Protein AF-A0A0K1F1B7-F1 (afdb_monomer_lite)

Secondary structure (DSSP, 8-state):
--HHHHHHHHHHHHHHHHHHHHHHHHHHHHH-SSTTTS-HHHHHHHHHHHHHHHHHHHHHT---S----

Structure (mmCIF, N/CA/C/O backbone):
data_AF-A0A0K1F1B7-F1
#
_entry.id   AF-A0A0K1F1B7-F1
#
loop_
_atom_site.group_PDB
_atom_site.id
_atom_site.type_symbol
_atom_site.label_atom_id
_atom_site.label_alt_id
_atom_site.label_comp_id
_atom_site.label_asym_id
_atom_site.label_entity_id
_atom_site.label_seq_id
_atom_site.pdbx_PDB_ins_code
_atom_site.Cartn_x
_atom_site.Cartn_y
_atom_site.Cartn_z
_atom_site.occupancy
_atom_site.B_iso_or_equiv
_atom_site.auth_seq_id
_atom_site.auth_comp_id
_atom_site.auth_asym_id
_atom_site.auth_atom_id
_atom_site.pdbx_PDB_model_num
ATOM 1 N N . MET A 1 1 ? -16.042 8.856 20.927 1.00 49.88 1 MET A N 1
ATOM 2 C CA . MET A 1 1 ? -15.527 8.337 19.643 1.00 49.88 1 MET A CA 1
ATOM 3 C C . MET A 1 1 ? -14.157 7.773 19.943 1.00 49.88 1 MET A C 1
ATOM 5 O O . MET A 1 1 ? -13.309 8.510 20.422 1.00 49.88 1 MET A O 1
ATOM 9 N N . ASP A 1 2 ? -14.013 6.463 19.818 1.00 55.75 2 ASP A 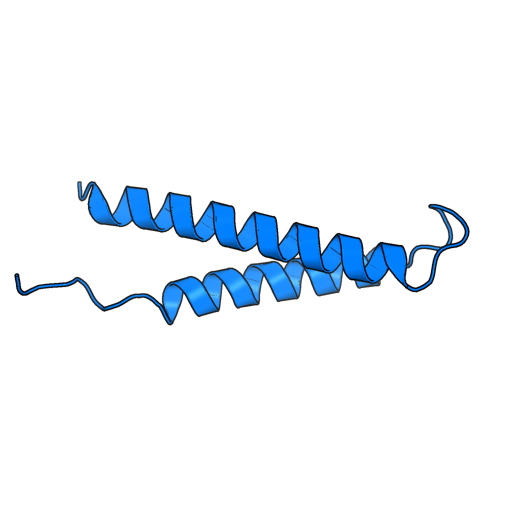N 1
ATOM 10 C CA . ASP A 1 2 ? -12.981 5.662 20.474 1.00 55.75 2 ASP A CA 1
ATOM 1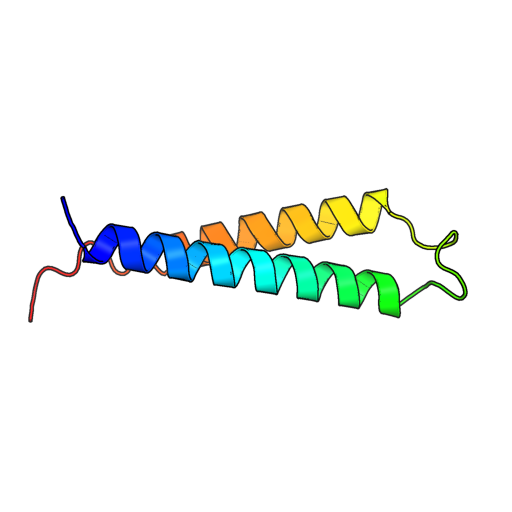1 C C . ASP A 1 2 ? -11.553 6.007 20.018 1.00 55.75 2 ASP A C 1
ATOM 13 O O . ASP A 1 2 ? -11.134 5.705 18.896 1.00 55.75 2 ASP A O 1
ATOM 17 N N . ASP A 1 3 ? -10.772 6.612 20.919 1.00 68.31 3 ASP A N 1
ATOM 18 C CA . ASP A 1 3 ? -9.367 6.983 20.691 1.00 68.31 3 ASP A CA 1
ATOM 19 C C . ASP A 1 3 ? -8.494 5.784 20.280 1.00 68.31 3 ASP A C 1
ATOM 21 O O . ASP A 1 3 ? -7.539 5.930 19.510 1.00 68.31 3 ASP A O 1
ATOM 25 N N . LYS A 1 4 ? -8.834 4.575 20.749 1.00 67.75 4 LYS A N 1
ATOM 26 C CA . LYS A 1 4 ? -8.121 3.332 20.413 1.00 67.75 4 LYS A CA 1
ATOM 27 C C . LYS A 1 4 ? -8.252 2.974 18.929 1.00 67.75 4 LYS A C 1
ATOM 29 O O . LYS A 1 4 ? -7.235 2.717 18.285 1.00 67.75 4 LYS A O 1
ATOM 34 N N . ALA A 1 5 ? -9.464 3.022 18.371 1.00 70.69 5 ALA A N 1
ATOM 35 C CA . ALA A 1 5 ? -9.709 2.681 16.968 1.00 70.69 5 ALA A CA 1
ATOM 36 C C . ALA A 1 5 ? -8.981 3.649 16.021 1.00 70.69 5 ALA A C 1
ATOM 38 O O . ALA A 1 5 ? -8.3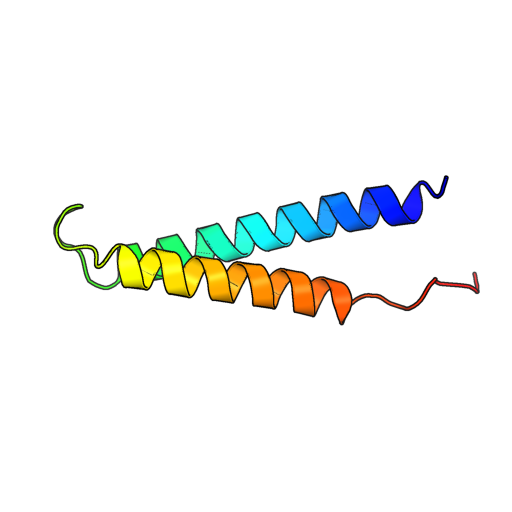32 3.228 15.065 1.00 70.69 5 ALA A O 1
ATOM 39 N N . THR A 1 6 ? -8.994 4.945 16.343 1.00 69.50 6 THR A N 1
ATOM 40 C CA . THR A 1 6 ? -8.283 5.972 15.564 1.00 69.50 6 THR A CA 1
ATOM 41 C C . THR A 1 6 ? -6.762 5.788 15.611 1.00 69.50 6 THR A C 1
ATOM 43 O O . THR A 1 6 ? -6.085 5.918 14.586 1.00 69.50 6 THR A O 1
ATOM 46 N N . ARG A 1 7 ? -6.200 5.462 16.784 1.00 77.25 7 ARG A N 1
ATOM 47 C CA . ARG A 1 7 ? -4.762 5.182 16.942 1.00 77.25 7 ARG A CA 1
ATOM 48 C C . ARG A 1 7 ? -4.335 3.933 16.177 1.00 77.25 7 ARG A C 1
ATOM 50 O O . ARG A 1 7 ? -3.306 3.966 15.502 1.00 77.25 7 ARG A O 1
ATOM 57 N N . TRP A 1 8 ? -5.137 2.873 16.234 1.00 77.06 8 TRP A N 1
ATOM 58 C CA . TRP A 1 8 ? -4.893 1.649 15.478 1.00 77.06 8 TRP A CA 1
ATOM 59 C C . TRP A 1 8 ? -4.929 1.907 13.971 1.00 77.06 8 TRP A C 1
ATOM 61 O O . TRP A 1 8 ? -3.988 1.537 13.275 1.00 77.06 8 TRP A O 1
ATOM 71 N N . LEU A 1 9 ? -5.936 2.634 13.473 1.00 73.81 9 LEU A N 1
ATOM 72 C CA . LEU A 1 9 ? -6.078 2.915 12.041 1.00 73.81 9 LEU A CA 1
ATOM 73 C C . LEU A 1 9 ? -4.882 3.715 11.501 1.00 73.81 9 LEU A C 1
ATOM 75 O O . LEU A 1 9 ? -4.376 3.438 10.414 1.00 73.81 9 LEU A O 1
ATOM 79 N N . ARG A 1 10 ? -4.375 4.673 12.292 1.00 74.25 10 ARG A N 1
ATOM 80 C CA . ARG A 1 10 ? -3.141 5.406 11.970 1.00 74.25 10 ARG A CA 1
ATOM 81 C C . ARG A 1 10 ? -1.919 4.488 11.941 1.00 74.25 10 ARG A C 1
ATOM 83 O O . ARG A 1 10 ? -1.128 4.573 11.006 1.00 74.25 10 ARG A O 1
ATOM 90 N N . ALA A 1 11 ? -1.757 3.610 12.929 1.00 79.62 11 ALA A N 1
ATOM 91 C CA . ALA A 1 11 ? -0.627 2.682 12.987 1.00 79.62 11 ALA A CA 1
ATOM 92 C C . ALA A 1 11 ? -0.654 1.652 11.839 1.00 79.62 11 ALA A C 1
ATOM 94 O O . ALA A 1 11 ? 0.377 1.392 11.215 1.00 79.62 11 ALA A O 1
ATOM 95 N N . ALA A 1 12 ? -1.837 1.122 11.524 1.00 79.19 12 ALA A N 1
ATOM 96 C CA . ALA A 1 12 ? -2.099 0.219 10.409 1.00 79.19 12 ALA A CA 1
ATOM 97 C C . ALA A 1 12 ? -1.769 0.874 9.062 1.00 79.19 12 ALA A C 1
ATOM 99 O O . ALA A 1 12 ? -1.038 0.304 8.254 1.00 79.19 12 ALA A O 1
ATOM 100 N N . GLY A 1 13 ? -2.236 2.109 8.847 1.00 77.81 13 GLY A N 1
ATOM 101 C CA . GLY A 1 13 ? -1.954 2.869 7.630 1.00 77.81 13 GLY A CA 1
ATOM 102 C C . GLY A 1 13 ? -0.461 3.145 7.435 1.00 77.81 13 GLY A C 1
ATOM 103 O O . GLY A 1 13 ? 0.066 2.961 6.339 1.00 77.81 13 GLY A O 1
ATOM 104 N N . VAL A 1 14 ? 0.253 3.512 8.506 1.00 81.88 14 VAL A N 1
ATOM 105 C CA . VAL A 1 14 ? 1.713 3.717 8.458 1.00 81.88 14 VAL A CA 1
ATOM 106 C C . VAL A 1 14 ? 2.447 2.415 8.129 1.00 81.88 14 VAL A C 1
ATOM 108 O O . VAL A 1 14 ? 3.382 2.423 7.326 1.00 81.88 14 VAL A O 1
ATOM 111 N N . ARG A 1 15 ? 2.018 1.283 8.703 1.00 80.75 15 ARG A N 1
ATOM 112 C CA . ARG A 1 15 ? 2.568 -0.040 8.376 1.00 80.75 15 ARG A CA 1
ATOM 113 C C . ARG A 1 15 ? 2.327 -0.404 6.917 1.00 80.75 15 ARG A C 1
ATOM 115 O O . ARG A 1 15 ? 3.283 -0.771 6.243 1.00 80.75 15 ARG A O 1
ATOM 122 N N . ALA A 1 16 ? 1.110 -0.219 6.415 1.00 78.56 16 ALA A N 1
ATOM 123 C CA . ALA A 1 16 ? 0.774 -0.498 5.025 1.00 78.56 16 ALA A CA 1
ATOM 124 C C . ALA A 1 16 ? 1.603 0.327 4.043 1.00 78.56 16 ALA A C 1
ATOM 126 O O . ALA A 1 16 ? 2.160 -0.228 3.096 1.00 78.56 16 ALA A O 1
ATOM 127 N N . LEU A 1 17 ? 1.769 1.624 4.311 1.00 80.62 17 LEU A N 1
ATOM 128 C CA . LEU A 1 17 ? 2.600 2.495 3.485 1.00 80.62 17 LEU A CA 1
ATOM 129 C C . LEU A 1 17 ? 4.076 2.076 3.518 1.00 80.62 17 LEU A C 1
ATOM 131 O O . LEU A 1 17 ? 4.730 2.028 2.477 1.00 80.62 17 LEU A O 1
ATOM 135 N N . LYS A 1 18 ? 4.599 1.722 4.699 1.00 83.06 18 LYS A N 1
ATOM 136 C CA . LYS A 1 18 ? 5.973 1.226 4.836 1.00 83.06 18 LYS A CA 1
ATOM 137 C C . LYS A 1 18 ? 6.171 -0.093 4.083 1.00 83.06 18 LYS A C 1
ATOM 139 O O . LYS A 1 18 ? 7.174 -0.238 3.391 1.00 83.06 18 LYS A O 1
ATOM 144 N N . THR A 1 19 ? 5.214 -1.018 4.158 1.00 85.38 19 THR A N 1
ATOM 145 C CA . THR A 1 19 ? 5.245 -2.286 3.416 1.00 85.38 19 THR A CA 1
ATOM 146 C C . THR A 1 19 ? 5.189 -2.055 1.904 1.00 85.38 19 THR A C 1
ATOM 148 O O . THR A 1 19 ? 5.974 -2.652 1.171 1.00 85.38 19 THR A O 1
ATOM 151 N N . ALA A 1 20 ? 4.333 -1.143 1.437 1.00 80.62 20 ALA A N 1
ATOM 152 C CA . ALA A 1 20 ? 4.251 -0.761 0.028 1.00 80.62 20 ALA A CA 1
ATOM 153 C C . ALA A 1 20 ? 5.578 -0.178 -0.482 1.00 80.62 20 ALA A C 1
ATOM 155 O O . ALA A 1 20 ? 6.070 -0.575 -1.537 1.00 80.62 20 ALA A O 1
ATOM 156 N N . ALA A 1 21 ? 6.197 0.711 0.302 1.00 81.62 21 ALA A N 1
ATOM 157 C CA . ALA A 1 21 ? 7.496 1.295 -0.017 1.00 81.62 21 ALA A CA 1
ATOM 158 C C . ALA A 1 21 ? 8.614 0.240 -0.041 1.00 81.62 21 ALA A C 1
ATOM 160 O O . ALA A 1 21 ? 9.441 0.245 -0.949 1.00 81.62 21 ALA A O 1
ATOM 161 N N . GLN A 1 22 ? 8.632 -0.695 0.915 1.00 78.00 22 GLN A N 1
ATOM 162 C CA . GLN A 1 22 ? 9.605 -1.792 0.932 1.00 78.00 22 GLN A CA 1
ATOM 163 C C . GLN A 1 22 ? 9.446 -2.730 -0.271 1.00 78.00 22 GLN A C 1
ATOM 165 O O . GLN A 1 22 ? 10.450 -3.108 -0.873 1.00 78.00 22 GLN A O 1
ATOM 170 N N . ALA A 1 23 ? 8.212 -3.050 -0.667 1.00 82.50 23 ALA A N 1
ATOM 171 C CA . ALA A 1 23 ? 7.943 -3.843 -1.865 1.00 82.50 23 ALA A CA 1
ATOM 172 C C . ALA A 1 23 ? 8.388 -3.116 -3.145 1.00 82.50 23 ALA A C 1
ATOM 174 O O . ALA A 1 23 ? 9.030 -3.718 -4.006 1.00 82.50 23 ALA A O 1
ATOM 175 N N . ALA A 1 24 ? 8.119 -1.810 -3.240 1.00 76.50 24 ALA A N 1
ATOM 176 C CA . ALA A 1 24 ? 8.570 -0.995 -4.362 1.00 76.50 24 ALA A CA 1
ATOM 177 C C . ALA A 1 24 ? 10.105 -0.951 -4.456 1.00 76.50 24 ALA A C 1
ATOM 179 O O . ALA A 1 24 ? 10.657 -1.180 -5.528 1.00 76.50 24 ALA A O 1
ATOM 180 N N . MET A 1 25 ? 10.804 -0.736 -3.334 1.00 77.94 25 MET A N 1
ATOM 181 C CA . MET A 1 25 ? 12.273 -0.748 -3.291 1.00 77.94 25 MET A CA 1
ATOM 182 C C . MET A 1 25 ? 12.860 -2.102 -3.712 1.00 77.94 25 MET A C 1
ATOM 184 O O . MET A 1 25 ? 13.841 -2.131 -4.452 1.00 77.94 25 MET A O 1
ATOM 188 N N . ALA A 1 26 ? 12.255 -3.218 -3.295 1.00 78.50 26 ALA A N 1
ATOM 189 C CA . ALA A 1 26 ? 12.713 -4.558 -3.666 1.00 78.50 26 ALA A CA 1
ATOM 190 C C . ALA A 1 26 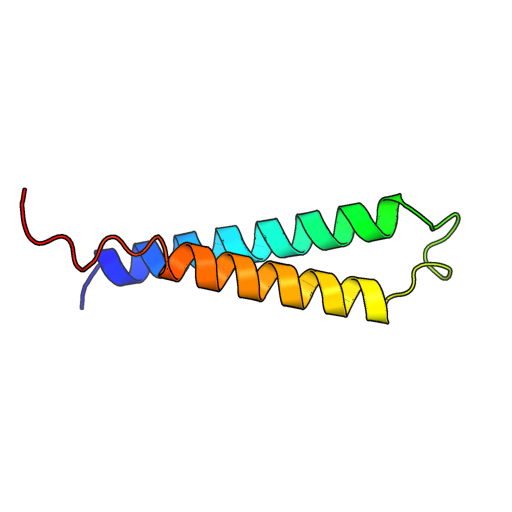? 12.592 -4.824 -5.179 1.00 78.50 26 ALA A C 1
ATOM 192 O O . ALA A 1 26 ? 13.474 -5.436 -5.781 1.00 78.50 26 ALA A O 1
ATOM 193 N N . LEU A 1 27 ? 11.528 -4.332 -5.815 1.00 72.00 27 LEU A N 1
ATOM 194 C CA . LEU A 1 27 ? 11.334 -4.483 -7.260 1.00 72.00 27 LEU A CA 1
ATOM 195 C C . LEU A 1 27 ? 12.182 -3.522 -8.090 1.00 72.00 27 LEU A C 1
ATOM 197 O O . LEU A 1 27 ? 12.631 -3.888 -9.170 1.00 72.00 27 LEU A O 1
ATOM 201 N N . ILE A 1 28 ? 12.448 -2.319 -7.581 1.00 72.75 28 ILE A N 1
ATOM 202 C CA . ILE A 1 28 ? 13.377 -1.381 -8.224 1.00 72.75 28 ILE A CA 1
ATOM 203 C C . ILE A 1 28 ? 14.815 -1.923 -8.157 1.00 72.75 28 ILE A C 1
ATOM 205 O O . ILE A 1 28 ? 15.549 -1.829 -9.135 1.00 72.75 28 ILE A O 1
ATOM 209 N N . GLY A 1 29 ? 15.210 -2.531 -7.032 1.00 66.38 29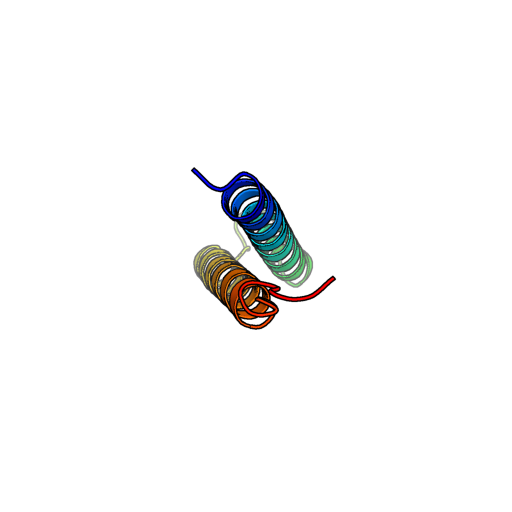 GLY A N 1
ATOM 210 C CA . GLY A 1 29 ? 16.576 -3.013 -6.805 1.00 66.38 29 GLY A CA 1
ATOM 211 C C . GLY A 1 29 ? 16.965 -4.298 -7.543 1.00 66.38 29 GLY A C 1
ATOM 212 O O . GLY A 1 29 ? 18.139 -4.653 -7.528 1.00 66.38 29 GLY A O 1
ATOM 213 N N . THR A 1 30 ? 16.018 -5.005 -8.168 1.00 64.06 30 THR A N 1
ATOM 214 C CA . THR A 1 30 ? 16.290 -6.314 -8.787 1.00 64.06 30 THR A CA 1
ATOM 215 C C . THR A 1 30 ? 16.699 -6.231 -10.257 1.00 64.06 30 THR A C 1
ATOM 217 O O . THR A 1 30 ? 17.590 -6.978 -10.643 1.00 64.06 30 THR A O 1
ATOM 220 N N . ASN A 1 31 ? 16.127 -5.325 -11.066 1.00 53.59 31 ASN A N 1
ATOM 221 C CA . ASN A 1 31 ? 16.235 -5.425 -12.535 1.00 53.59 31 ASN A CA 1
ATOM 222 C C . ASN A 1 31 ? 16.527 -4.119 -13.307 1.00 53.59 31 ASN A C 1
ATOM 224 O O . ASN A 1 31 ? 16.446 -4.127 -14.532 1.00 53.59 31 ASN A O 1
ATOM 228 N N . ALA A 1 32 ? 16.864 -3.002 -12.658 1.00 54.84 32 ALA A N 1
ATOM 229 C CA . ALA A 1 32 ? 16.976 -1.716 -13.353 1.00 54.84 32 ALA A CA 1
ATOM 230 C C . ALA A 1 32 ? 18.397 -1.134 -13.332 1.00 54.84 32 ALA A C 1
ATOM 232 O O . ALA A 1 32 ? 18.880 -0.681 -12.297 1.00 54.84 32 ALA A O 1
ATOM 233 N N . VAL A 1 33 ? 19.038 -1.087 -14.505 1.00 56.97 33 VAL A N 1
ATOM 234 C CA . VAL A 1 33 ? 20.259 -0.292 -14.748 1.00 56.97 33 VAL A CA 1
ATOM 235 C C . VAL A 1 33 ? 19.901 1.198 -14.941 1.00 56.97 33 VAL A C 1
ATOM 237 O O . VAL A 1 33 ? 20.748 2.069 -14.752 1.00 56.97 33 VAL A O 1
ATOM 240 N N . GLY A 1 34 ? 18.625 1.515 -15.214 1.00 59.53 34 GLY A N 1
ATOM 241 C CA . GLY A 1 34 ? 18.078 2.875 -15.264 1.00 59.53 34 GLY A CA 1
ATOM 242 C C . GLY A 1 34 ? 16.585 2.957 -14.904 1.00 59.53 34 GLY A C 1
ATOM 243 O O . GLY A 1 34 ? 15.843 1.987 -15.024 1.00 59.53 34 GLY A O 1
ATOM 244 N N . VAL A 1 35 ? 16.123 4.145 -14.486 1.00 61.38 35 VAL A N 1
ATOM 245 C CA . VAL A 1 35 ? 14.732 4.449 -14.049 1.00 61.38 35 VAL A CA 1
ATOM 246 C C . VAL A 1 35 ? 13.669 4.104 -15.111 1.00 61.38 35 VAL A C 1
ATOM 248 O O . VAL A 1 35 ? 12.508 3.873 -14.775 1.00 61.38 35 VAL A O 1
ATOM 251 N N . THR A 1 36 ? 14.051 4.038 -16.389 1.00 65.94 36 THR A N 1
ATOM 252 C CA . THR A 1 36 ? 13.172 3.691 -17.519 1.00 65.94 36 THR A CA 1
ATOM 253 C C . THR A 1 36 ? 13.011 2.188 -17.747 1.00 65.94 36 THR A C 1
ATOM 255 O O . THR A 1 36 ? 12.001 1.787 -18.314 1.00 65.94 36 THR A O 1
ATOM 258 N N . ASP A 1 37 ? 13.960 1.365 -17.288 1.00 69.75 37 ASP A N 1
ATOM 259 C CA . ASP A 1 37 ? 13.899 -0.104 -17.411 1.00 69.75 37 ASP A CA 1
ATOM 260 C C . ASP A 1 37 ? 13.054 -0.744 -16.305 1.00 69.75 37 ASP A C 1
ATOM 262 O O . ASP A 1 37 ? 12.706 -1.925 -16.353 1.00 69.75 37 ASP A O 1
ATOM 266 N N . VAL A 1 38 ? 12.702 0.044 -15.289 1.00 68.62 38 VAL A N 1
ATOM 267 C CA . VAL A 1 38 ? 11.801 -0.384 -14.229 1.00 68.62 38 VAL A CA 1
ATOM 268 C C . VAL A 1 38 ? 10.421 -0.638 -14.835 1.00 68.62 38 VAL A C 1
ATOM 270 O O . VAL A 1 38 ? 9.767 0.272 -15.346 1.00 68.62 38 VAL A O 1
ATOM 273 N N . ALA A 1 39 ? 9.933 -1.874 -14.721 1.00 76.25 39 ALA A N 1
ATOM 274 C CA . ALA A 1 39 ? 8.558 -2.222 -15.058 1.00 76.25 39 ALA A CA 1
ATOM 275 C C . ALA A 1 39 ? 7.586 -1.593 -14.040 1.00 76.25 39 ALA A C 1
ATOM 277 O O . ALA A 1 39 ? 7.090 -2.262 -13.133 1.00 76.25 39 ALA A O 1
ATOM 278 N N . TRP A 1 40 ? 7.305 -0.294 -14.183 1.00 75.19 40 TRP A N 1
ATOM 279 C CA . TRP A 1 40 ? 6.484 0.499 -13.257 1.00 75.19 40 TRP A CA 1
ATOM 280 C C . TRP A 1 40 ? 5.099 -0.097 -13.003 1.00 75.19 40 TRP A C 1
ATOM 282 O O . TRP A 1 40 ? 4.597 -0.008 -11.886 1.00 75.19 40 TRP A O 1
ATOM 292 N N . GLY A 1 41 ? 4.509 -0.771 -13.996 1.00 79.69 41 GLY A N 1
ATOM 293 C CA . GLY A 1 41 ? 3.258 -1.514 -13.817 1.00 79.69 41 GLY A CA 1
ATOM 294 C C . GLY A 1 41 ? 3.387 -2.675 -12.824 1.00 79.69 41 GLY A C 1
ATOM 295 O O . GLY A 1 41 ? 2.520 -2.853 -11.970 1.00 79.69 41 GLY A O 1
ATOM 296 N N . ALA A 1 42 ? 4.493 -3.422 -12.873 1.00 80.50 42 ALA A N 1
ATOM 297 C CA . ALA A 1 42 ? 4.772 -4.506 -11.933 1.00 80.50 42 ALA A CA 1
ATOM 298 C C . ALA A 1 42 ? 5.126 -3.970 -10.536 1.00 80.50 42 ALA A C 1
ATOM 300 O O . ALA A 1 42 ? 4.649 -4.506 -9.538 1.00 80.50 42 ALA A O 1
ATOM 301 N N . VAL A 1 43 ? 5.891 -2.872 -10.460 1.00 80.00 43 VAL A N 1
ATOM 302 C CA . VAL A 1 43 ? 6.201 -2.179 -9.196 1.00 80.00 43 VAL A CA 1
ATOM 303 C C . VAL A 1 43 ? 4.925 -1.678 -8.524 1.00 80.00 43 VAL A C 1
ATOM 305 O O . VAL A 1 43 ? 4.713 -1.941 -7.343 1.00 80.00 43 VAL A O 1
ATOM 308 N N . ALA A 1 44 ? 4.049 -1.002 -9.271 1.00 79.88 44 ALA A N 1
ATOM 309 C CA . ALA A 1 44 ? 2.778 -0.503 -8.761 1.00 79.88 44 ALA A CA 1
ATOM 310 C C . ALA A 1 44 ? 1.850 -1.649 -8.331 1.00 79.88 44 ALA A C 1
ATOM 312 O O . ALA A 1 44 ? 1.265 -1.584 -7.252 1.00 79.88 44 ALA A O 1
ATOM 313 N N . GLY A 1 45 ? 1.757 -2.720 -9.127 1.00 81.44 45 GLY A N 1
ATOM 314 C CA . GLY A 1 45 ? 0.940 -3.892 -8.806 1.00 81.44 45 GLY A CA 1
ATOM 315 C C . GLY A 1 45 ? 1.402 -4.610 -7.538 1.00 81.44 45 GLY A C 1
ATOM 316 O O . GLY A 1 45 ? 0.594 -4.919 -6.664 1.00 81.44 45 GLY A O 1
ATOM 317 N N . ALA A 1 46 ? 2.707 -4.819 -7.388 1.00 82.06 46 ALA A N 1
ATOM 318 C CA . ALA A 1 46 ? 3.263 -5.449 -6.200 1.00 82.06 46 ALA A CA 1
ATOM 319 C C . ALA A 1 46 ? 3.215 -4.540 -4.966 1.00 82.06 46 ALA A C 1
ATOM 321 O O . ALA A 1 46 ? 2.929 -5.025 -3.875 1.00 82.06 46 ALA A O 1
ATOM 322 N N . ALA A 1 47 ? 3.436 -3.230 -5.118 1.00 81.38 47 ALA A N 1
ATOM 323 C CA . ALA A 1 47 ? 3.269 -2.269 -4.031 1.00 81.38 47 ALA A CA 1
ATOM 324 C C . ALA A 1 47 ? 1.808 -2.211 -3.559 1.00 81.38 47 ALA A C 1
ATOM 326 O O . ALA A 1 47 ? 1.560 -2.188 -2.355 1.00 81.38 47 ALA A O 1
ATOM 327 N N . ALA A 1 48 ? 0.843 -2.255 -4.484 1.00 80.56 48 ALA A N 1
ATOM 328 C CA . ALA A 1 48 ? -0.581 -2.314 -4.166 1.00 80.56 48 ALA A CA 1
ATOM 329 C C . ALA A 1 48 ? -0.952 -3.620 -3.449 1.00 80.56 48 ALA A C 1
ATOM 331 O O . ALA A 1 48 ? -1.599 -3.578 -2.405 1.00 80.56 48 ALA A O 1
ATOM 332 N N . LEU A 1 49 ? -0.493 -4.774 -3.947 1.00 81.69 49 LEU A N 1
ATOM 333 C CA . LEU A 1 49 ? -0.688 -6.065 -3.278 1.00 81.69 49 LEU A CA 1
ATOM 334 C C . LEU A 1 49 ? -0.064 -6.083 -1.881 1.00 81.69 49 LEU A C 1
ATOM 336 O O . LEU A 1 49 ? -0.700 -6.540 -0.938 1.00 81.69 49 LEU A O 1
ATOM 340 N N . ALA A 1 50 ? 1.145 -5.547 -1.725 1.00 82.12 50 ALA A N 1
ATOM 341 C CA . ALA A 1 50 ? 1.837 -5.468 -0.445 1.00 82.12 50 ALA A CA 1
ATOM 342 C C . ALA A 1 50 ? 1.135 -4.512 0.537 1.00 82.12 50 ALA A C 1
ATOM 344 O O . ALA A 1 50 ? 1.048 -4.808 1.729 1.00 82.12 50 ALA A O 1
ATOM 345 N N . ALA A 1 51 ? 0.580 -3.400 0.045 1.00 76.88 51 ALA A N 1
ATOM 346 C CA . ALA A 1 51 ? -0.247 -2.491 0.833 1.00 76.88 51 ALA A CA 1
ATOM 347 C C . ALA A 1 51 ? -1.535 -3.178 1.310 1.00 76.88 51 ALA A C 1
ATOM 349 O O . ALA A 1 51 ? -1.842 -3.138 2.499 1.00 76.88 51 ALA A O 1
ATOM 350 N N . VAL A 1 52 ? -2.258 -3.846 0.404 1.00 79.12 52 VAL A N 1
ATOM 351 C CA . VAL A 1 52 ? -3.486 -4.590 0.723 1.00 79.12 52 VAL A CA 1
ATOM 352 C C . VAL A 1 52 ? -3.189 -5.714 1.704 1.00 79.12 52 VAL A C 1
ATOM 354 O O . VAL A 1 52 ? -3.877 -5.835 2.709 1.00 79.12 52 VAL A O 1
ATOM 357 N N . LEU A 1 53 ? -2.134 -6.493 1.473 1.00 79.12 53 LEU A N 1
ATOM 358 C CA . LEU A 1 53 ? -1.727 -7.567 2.370 1.00 79.12 53 LEU A CA 1
ATOM 359 C C . LEU A 1 53 ? -1.381 -7.028 3.761 1.00 79.12 53 LEU A C 1
ATOM 361 O O . LEU A 1 53 ? -1.789 -7.635 4.742 1.00 79.12 53 LEU A O 1
ATOM 365 N N . SER A 1 54 ? -0.687 -5.889 3.855 1.00 79.44 54 SER A N 1
ATOM 366 C CA . SER A 1 54 ? -0.333 -5.234 5.124 1.00 79.44 54 SER A CA 1
ATOM 367 C C . SER A 1 54 ? -1.558 -4.690 5.862 1.00 79.44 54 SER A C 1
ATOM 369 O O . SER A 1 54 ? -1.677 -4.847 7.076 1.00 79.44 54 SER A O 1
ATOM 371 N N . LEU A 1 55 ? -2.526 -4.124 5.133 1.00 72.38 55 LEU A N 1
ATOM 372 C CA . LEU A 1 55 ? -3.823 -3.748 5.699 1.00 72.38 55 LEU A 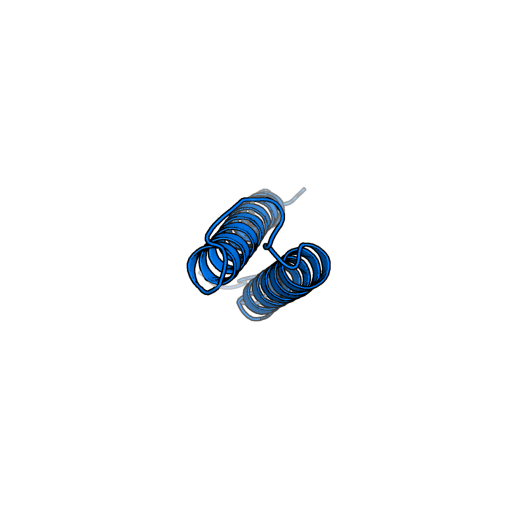CA 1
ATOM 373 C C . LEU A 1 55 ? -4.582 -4.981 6.197 1.00 72.38 55 LEU A C 1
ATOM 375 O O . LEU A 1 55 ? -5.068 -4.973 7.322 1.00 72.38 55 LEU A O 1
ATOM 379 N N . LEU A 1 56 ? -4.627 -6.058 5.411 1.00 73.25 56 LEU A N 1
ATOM 380 C CA . LEU A 1 56 ? -5.266 -7.318 5.789 1.00 73.25 56 LEU A CA 1
ATOM 381 C C . LEU A 1 56 ? -4.556 -8.004 6.959 1.00 73.25 56 LEU A C 1
ATOM 383 O O . LEU A 1 56 ? -5.236 -8.568 7.802 1.00 73.25 56 LEU A O 1
ATOM 387 N N . THR A 1 57 ? -3.227 -7.926 7.076 1.00 72.56 57 THR A N 1
ATOM 388 C CA . THR A 1 57 ? -2.505 -8.427 8.263 1.00 72.56 57 THR A CA 1
ATOM 389 C C . THR A 1 57 ? -2.696 -7.520 9.461 1.00 72.56 57 THR A C 1
ATOM 391 O O . THR A 1 57 ? -2.706 -8.013 10.580 1.00 72.56 57 THR A O 1
ATOM 394 N N . SER A 1 58 ? -2.890 -6.216 9.259 1.00 65.19 58 SER A N 1
ATOM 395 C CA . SER A 1 58 ? -3.303 -5.343 10.349 1.00 65.19 58 SER A CA 1
ATOM 396 C C . SER A 1 58 ? -4.703 -5.713 10.825 1.00 65.19 58 SER A C 1
ATOM 398 O O . SER A 1 58 ? -4.885 -5.806 12.025 1.00 65.19 58 SER A O 1
ATOM 400 N N . VAL A 1 59 ? -5.653 -5.983 9.920 1.00 60.84 59 VAL A N 1
ATOM 401 C CA . VAL A 1 59 ? -7.024 -6.438 10.236 1.00 60.84 59 VAL A CA 1
ATOM 402 C C . VAL A 1 59 ? -7.053 -7.872 10.787 1.00 60.84 59 VAL A C 1
ATOM 404 O O . VAL A 1 59 ? -7.882 -8.179 11.627 1.00 60.84 59 VAL A O 1
ATOM 407 N N . ALA A 1 60 ? -6.145 -8.756 10.373 1.00 57.81 60 ALA A N 1
ATOM 408 C CA . ALA A 1 60 ? -5.977 -10.083 10.974 1.00 57.81 60 ALA A CA 1
ATOM 409 C C . ALA A 1 60 ? -5.256 -10.009 12.332 1.00 57.81 60 ALA A C 1
ATOM 411 O O . ALA A 1 60 ? -5.449 -10.863 13.187 1.00 57.81 60 ALA A O 1
ATOM 412 N N . GLY A 1 61 ? -4.440 -8.970 12.529 1.00 48.62 61 GLY A N 1
ATOM 413 C CA . GLY A 1 61 ? -3.892 -8.520 13.804 1.00 48.62 61 GLY A CA 1
ATOM 414 C C . GLY A 1 61 ? -4.768 -7.457 14.457 1.00 48.62 61 GLY A C 1
ATOM 415 O O . GLY A 1 61 ? -4.246 -6.606 15.174 1.00 48.62 61 GLY A O 1
ATOM 416 N N . LEU A 1 62 ? -6.069 -7.464 14.155 1.00 48.75 62 LEU A N 1
ATOM 417 C CA . LEU A 1 62 ? -7.101 -7.006 15.059 1.00 48.75 62 LEU A CA 1
ATOM 418 C C . LEU A 1 62 ? -7.133 -8.121 16.121 1.00 48.75 62 LEU A C 1
ATOM 420 O O . LEU A 1 62 ? -7.810 -9.126 15.899 1.00 48.75 62 LEU A O 1
ATOM 424 N N . PRO A 1 63 ? -6.394 -8.019 17.254 1.00 50.06 63 PRO A N 1
ATOM 425 C CA . PRO A 1 63 ? -7.005 -8.545 18.453 1.00 50.06 63 PRO A CA 1
ATOM 426 C C . PRO A 1 63 ? -8.358 -7.845 18.450 1.00 50.06 63 PRO A C 1
ATOM 428 O O . PRO A 1 63 ? -8.451 -6.631 18.221 1.00 50.06 63 PRO A O 1
ATOM 431 N N . GLU A 1 64 ? -9.412 -8.636 18.481 1.00 50.88 64 GLU A N 1
ATOM 432 C CA . GLU A 1 64 ? -10.776 -8.162 18.637 1.00 50.88 64 GLU A CA 1
ATOM 433 C C . GLU A 1 64 ? -10.782 -6.987 19.615 1.00 50.88 64 GLU A C 1
ATOM 435 O O . GLU A 1 64 ? -9.904 -6.936 20.467 1.00 50.88 64 GLU A O 1
ATOM 440 N N . VAL A 1 65 ? -11.717 -6.043 19.492 1.00 50.97 65 VAL A N 1
ATOM 441 C CA . VAL A 1 65 ? -12.101 -5.118 20.571 1.00 50.97 65 VAL A CA 1
ATOM 442 C C . VAL A 1 65 ? -11.701 -5.714 21.930 1.00 50.97 65 VAL A C 1
ATOM 444 O O . VAL A 1 65 ? -12.418 -6.577 22.420 1.00 50.97 65 VAL A O 1
ATOM 447 N N . GLU A 1 66 ? -10.515 -5.371 22.459 1.00 45.19 66 GLU A N 1
ATOM 448 C CA . GLU A 1 66 ? -9.971 -6.021 23.659 1.00 45.19 66 GLU A CA 1
ATOM 449 C C . GLU A 1 66 ? -10.778 -5.428 24.809 1.00 45.19 66 GLU A C 1
ATOM 451 O O . GLU A 1 66 ? -10.451 -4.396 25.401 1.00 45.19 66 GLU A O 1
ATOM 456 N N . VAL A 1 67 ? -11.955 -6.022 24.983 1.00 54.19 67 VAL A N 1
ATOM 457 C CA . VAL A 1 67 ? -12.563 -6.299 26.262 1.00 54.19 67 VAL A CA 1
ATOM 458 C C . VAL A 1 67 ? -11.542 -7.142 27.015 1.00 54.19 67 VAL A C 1
ATOM 460 O O . VAL A 1 67 ? -11.011 -8.101 26.463 1.00 54.19 67 VAL A O 1
ATOM 463 N N . GLU A 1 68 ? -11.336 -6.761 28.271 1.00 41.88 68 GLU A N 1
ATOM 464 C CA . GLU A 1 68 ? -10.637 -7.505 29.322 1.00 41.88 68 GLU A CA 1
ATOM 465 C C . GLU A 1 68 ? -9.187 -7.065 29.603 1.00 41.88 68 GLU A C 1
ATOM 467 O O . GLU A 1 68 ? -8.232 -7.428 28.919 1.00 41.88 68 GLU A O 1
ATOM 472 N N . GLY A 1 69 ? -9.066 -6.265 30.676 1.00 36.28 69 GLY A N 1
ATOM 473 C CA . GLY A 1 69 ? -7.823 -5.898 31.359 1.00 36.28 69 GLY A CA 1
ATOM 474 C C . GLY A 1 69 ? -7.769 -4.442 31.786 1.00 36.28 69 GLY A C 1
ATOM 475 O O . GLY A 1 69 ? -6.940 -3.711 31.204 1.00 36.28 69 GLY A O 1
#

Foldseek 3Di:
DDPVVVVLVVVLQVQLQVQLVVLLVVQCPPFDPDPVRRPVVVSNVRSVVSSVVSSVVSVVVPPDPPDDD

pLDDT: mean 70.1, std 12.09, range [36.28, 85.38]

Sequence (69 aa):
MDDKATRWLRAAGVRALKTAAQAAMALIGTNAVGVTDVAWGAVAGAAALAAVLSLLTSVAGLPEVEVEG

Radius of gyration: 16.05 Å; chains: 1; bounding box: 36×18×49 Å